Protein AF-R6HIG5-F1 (afdb_monomer_lite)

Secondary structure (DSSP, 8-state):
--GGG--HHHHHHHHHHHHHTTS---HHHHHHHHHTTSEEEEEETTEEEEEEE-TT--EEEEETTTTEEE-GGGG-

pLDDT: mean 91.43, std 10.98, range [43.75, 98.0]

Sequence (76 aa):
MTFDELDEQQTKAALYVLELADIEPTRENARLYLAWDVLSFTEDAQGRYCWYMDDEGNEACIKVDSLEIIETSEYE

Structure (mmCIF, N/CA/C/O backbone):
data_AF-R6HIG5-F1
#
_entry.id   AF-R6HIG5-F1
#
loop_
_atom_site.group_PDB
_atom_site.id
_atom_site.type_symbol
_atom_site.label_atom_id
_atom_site.label_alt_id
_atom_site.label_comp_id
_atom_site.label_asym_id
_atom_site.label_entity_id
_atom_site.label_seq_id
_atom_site.pdbx_PDB_ins_code
_atom_site.Cartn_x
_atom_site.Cartn_y
_atom_site.Cartn_z
_atom_site.occupancy
_atom_site.B_iso_or_equiv
_atom_site.auth_seq_id
_atom_site.auth_comp_id
_atom_site.auth_asym_id
_atom_site.auth_atom_id
_atom_site.pdbx_PDB_model_num
ATOM 1 N N . MET A 1 1 ? -6.352 7.539 -10.129 1.00 79.19 1 MET A N 1
ATOM 2 C CA . MET A 1 1 ? -5.518 8.167 -9.083 1.00 79.19 1 MET A CA 1
ATOM 3 C C . MET A 1 1 ? -4.072 7.986 -9.490 1.00 79.19 1 MET A C 1
ATOM 5 O O . MET A 1 1 ? -3.732 6.913 -9.966 1.00 79.19 1 MET A O 1
ATOM 9 N N . THR A 1 2 ? -3.243 9.010 -9.364 1.00 86.50 2 THR A N 1
ATOM 10 C CA . THR A 1 2 ? -1.800 8.931 -9.613 1.00 86.50 2 THR A CA 1
ATOM 11 C C . THR A 1 2 ? -1.040 8.894 -8.291 1.00 86.50 2 THR A C 1
ATOM 13 O O . THR A 1 2 ? -1.539 9.360 -7.270 1.00 86.50 2 THR A O 1
ATOM 16 N N . PHE A 1 3 ? 0.178 8.347 -8.292 1.00 89.31 3 PHE A N 1
ATOM 17 C CA . PHE A 1 3 ? 0.993 8.255 -7.075 1.00 89.31 3 PHE A CA 1
ATOM 18 C C . PHE A 1 3 ? 1.260 9.623 -6.422 1.00 89.31 3 PHE A C 1
ATOM 20 O O . PHE A 1 3 ? 1.325 9.726 -5.203 1.00 89.31 3 PHE A O 1
ATOM 27 N N . ASP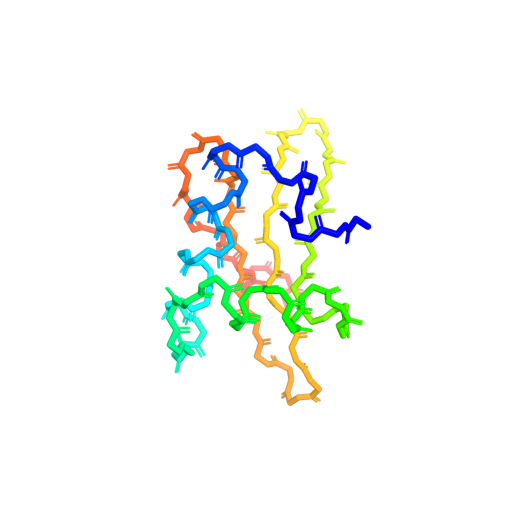 A 1 4 ? 1.381 10.684 -7.224 1.00 89.31 4 ASP A N 1
ATOM 28 C CA . ASP A 1 4 ? 1.632 12.044 -6.731 1.00 89.31 4 ASP A CA 1
ATOM 29 C C . ASP A 1 4 ? 0.418 12.657 -5.995 1.00 89.31 4 ASP A C 1
ATOM 31 O O . ASP A 1 4 ? 0.559 13.683 -5.332 1.00 89.31 4 ASP A O 1
ATOM 35 N N . GLU A 1 5 ? -0.766 12.043 -6.101 1.00 91.56 5 GLU A N 1
ATOM 36 C CA . GLU A 1 5 ? -1.991 12.454 -5.399 1.00 91.56 5 GLU A CA 1
ATOM 37 C C . GLU A 1 5 ? -2.184 11.727 -4.060 1.00 91.56 5 GLU A C 1
ATOM 39 O O . GLU A 1 5 ? -3.104 12.070 -3.318 1.00 91.56 5 GLU A O 1
ATOM 44 N N . LEU A 1 6 ? -1.344 10.731 -3.749 1.00 92.81 6 LEU A N 1
ATOM 45 C CA . LEU A 1 6 ? -1.449 9.977 -2.504 1.00 92.81 6 LEU A CA 1
ATOM 46 C C . LEU A 1 6 ? -1.038 10.831 -1.308 1.00 92.81 6 LEU A C 1
ATOM 48 O O . LEU A 1 6 ? 0.022 11.463 -1.299 1.00 92.81 6 LEU A O 1
ATOM 52 N N . ASP A 1 7 ? -1.838 10.771 -0.248 1.00 94.94 7 ASP A N 1
ATOM 53 C CA . ASP A 1 7 ? -1.421 11.275 1.054 1.00 94.94 7 ASP A CA 1
ATOM 54 C C . ASP A 1 7 ? -0.351 10.367 1.704 1.00 94.94 7 ASP A C 1
ATOM 56 O O . ASP A 1 7 ? 0.011 9.298 1.195 1.00 94.94 7 ASP A O 1
ATOM 60 N N . GLU A 1 8 ? 0.204 10.801 2.839 1.00 95.81 8 GLU A N 1
ATOM 61 C CA . GLU A 1 8 ? 1.258 10.052 3.535 1.00 95.81 8 GLU A CA 1
ATOM 62 C C . GLU A 1 8 ? 0.801 8.643 3.953 1.00 95.81 8 GLU A C 1
ATOM 64 O O . GLU A 1 8 ? 1.574 7.687 3.855 1.00 95.81 8 GLU A O 1
ATOM 69 N N . GLN A 1 9 ? -0.448 8.496 4.396 1.00 95.94 9 GLN A N 1
ATOM 70 C CA . GLN A 1 9 ? -1.008 7.221 4.826 1.00 95.94 9 GLN A CA 1
ATOM 71 C C . GLN A 1 9 ? -1.293 6.312 3.630 1.00 95.94 9 GLN A C 1
ATOM 73 O O . GLN A 1 9 ? -0.947 5.132 3.667 1.00 95.94 9 GLN A O 1
ATOM 78 N N . GLN A 1 10 ? -1.836 6.855 2.541 1.00 96.50 10 GLN A N 1
ATOM 79 C CA . GLN A 1 10 ? -2.006 6.110 1.292 1.00 96.50 10 GLN A CA 1
ATOM 80 C C . GLN A 1 10 ? -0.665 5.655 0.711 1.00 96.50 10 GLN A C 1
ATOM 82 O O . GLN A 1 10 ? -0.550 4.529 0.236 1.00 96.50 10 GLN A O 1
ATOM 87 N N . THR A 1 11 ? 0.374 6.486 0.806 1.00 97.00 11 THR A N 1
ATOM 88 C CA . THR A 1 11 ? 1.729 6.108 0.390 1.00 97.00 11 THR A CA 1
ATOM 89 C C . THR A 1 11 ? 2.246 4.938 1.223 1.00 97.00 11 THR A C 1
ATOM 91 O O . THR A 1 11 ? 2.751 3.971 0.664 1.00 97.00 11 THR A O 1
ATOM 94 N N . LYS A 1 12 ? 2.098 4.983 2.554 1.00 97.62 12 LYS A N 1
ATOM 95 C CA . LYS A 1 12 ? 2.486 3.861 3.428 1.00 97.62 12 LYS A CA 1
ATOM 96 C C . LYS A 1 12 ? 1.723 2.586 3.078 1.00 97.62 12 LYS A C 1
ATOM 98 O O . LYS A 1 12 ? 2.340 1.532 3.000 1.00 97.62 12 LYS A O 1
ATOM 103 N N . ALA A 1 13 ? 0.420 2.696 2.824 1.00 97.38 13 ALA A N 1
ATOM 104 C CA . ALA A 1 13 ? -0.411 1.566 2.433 1.00 97.38 13 ALA A CA 1
ATOM 105 C C . ALA A 1 13 ? 0.047 0.949 1.098 1.00 97.38 13 ALA A C 1
ATOM 107 O O . ALA A 1 13 ? 0.265 -0.255 1.026 1.00 97.38 13 ALA A O 1
ATOM 108 N N . ALA A 1 14 ? 0.296 1.778 0.082 1.00 97.25 14 ALA A N 1
ATOM 109 C CA . ALA A 1 14 ? 0.822 1.332 -1.207 1.00 97.25 14 ALA A CA 1
ATOM 110 C C . ALA A 1 14 ? 2.156 0.586 -1.074 1.00 97.25 14 ALA A C 1
ATOM 112 O O . ALA A 1 14 ? 2.346 -0.457 -1.687 1.00 97.25 14 ALA A O 1
ATOM 113 N N . LEU A 1 15 ? 3.090 1.100 -0.271 1.00 98.00 15 LEU A N 1
ATOM 114 C CA . LEU A 1 15 ? 4.377 0.429 -0.070 1.00 98.00 15 LEU A CA 1
ATOM 115 C C . LEU A 1 15 ? 4.214 -0.876 0.713 1.00 98.00 15 LEU A C 1
ATOM 117 O O . LEU A 1 15 ? 4.859 -1.865 0.386 1.00 98.00 15 LEU A O 1
ATOM 121 N N . TYR A 1 16 ? 3.338 -0.892 1.716 1.00 97.56 16 TYR A N 1
ATOM 122 C CA . TYR A 1 16 ? 3.125 -2.079 2.532 1.00 97.56 16 TYR A CA 1
ATOM 123 C C . TYR A 1 16 ? 2.455 -3.209 1.745 1.00 97.56 16 TYR A C 1
ATOM 125 O O . TYR A 1 16 ? 2.887 -4.350 1.835 1.00 97.56 16 TYR A O 1
ATOM 133 N N . VAL A 1 17 ? 1.456 -2.907 0.910 1.00 96.12 17 VAL A N 1
ATOM 134 C CA . VAL A 1 17 ? 0.804 -3.943 0.097 1.00 96.12 17 VAL A CA 1
ATOM 135 C C . VAL A 1 17 ? 1.741 -4.518 -0.973 1.00 96.12 17 VAL A C 1
ATOM 137 O O . VAL A 1 17 ? 1.652 -5.703 -1.273 1.00 96.12 17 VAL A O 1
ATOM 140 N N . LEU A 1 18 ? 2.692 -3.728 -1.493 1.00 96.50 18 LEU A N 1
ATOM 141 C CA . LEU A 1 18 ? 3.751 -4.248 -2.367 1.00 96.50 18 LEU A CA 1
ATOM 142 C C . LEU A 1 18 ? 4.686 -5.206 -1.624 1.00 96.50 18 LEU A C 1
ATOM 144 O O . LEU A 1 18 ? 5.025 -6.249 -2.169 1.00 96.50 18 LEU A O 1
ATOM 148 N N . GLU A 1 19 ? 5.056 -4.887 -0.380 1.00 96.69 19 GLU A N 1
ATOM 149 C CA . GLU A 1 19 ? 5.848 -5.792 0.465 1.00 96.69 19 GLU A CA 1
ATOM 150 C C . GLU A 1 19 ? 5.110 -7.119 0.709 1.00 96.69 19 GLU A C 1
ATOM 152 O O . GLU A 1 19 ? 5.723 -8.182 0.624 1.00 96.69 19 GLU A O 1
ATOM 157 N N . LEU A 1 20 ? 3.791 -7.077 0.942 1.00 94.50 20 LEU A N 1
ATOM 158 C CA . LEU A 1 20 ? 2.960 -8.283 1.078 1.00 94.50 20 LEU A CA 1
ATOM 159 C C . LEU A 1 20 ? 2.899 -9.112 -0.212 1.00 94.50 20 LEU A C 1
ATOM 161 O O . LEU A 1 20 ? 2.812 -10.335 -0.142 1.00 94.50 20 LEU A O 1
ATOM 165 N N . ALA A 1 21 ? 2.965 -8.453 -1.367 1.00 93.19 21 ALA A N 1
ATOM 166 C CA . ALA A 1 21 ? 2.993 -9.080 -2.685 1.00 93.19 21 ALA A CA 1
ATOM 167 C C . ALA A 1 21 ? 4.406 -9.518 -3.134 1.00 93.19 21 ALA A C 1
ATOM 169 O O . ALA A 1 21 ? 4.602 -9.826 -4.306 1.00 93.19 21 ALA A O 1
ATOM 170 N N . ASP A 1 22 ? 5.399 -9.525 -2.232 1.00 94.69 22 ASP A N 1
ATOM 171 C CA . ASP A 1 22 ? 6.809 -9.851 -2.520 1.00 94.69 22 ASP A CA 1
ATOM 172 C C . ASP A 1 22 ? 7.444 -8.952 -3.609 1.00 94.69 22 ASP A C 1
ATOM 174 O O . ASP A 1 22 ? 8.388 -9.325 -4.307 1.00 94.69 22 ASP A O 1
ATOM 178 N N . ILE A 1 23 ? 6.943 -7.721 -3.752 1.00 95.12 23 ILE A N 1
ATOM 179 C CA . ILE A 1 23 ? 7.470 -6.698 -4.660 1.00 95.12 23 ILE A CA 1
ATOM 180 C C . ILE A 1 23 ? 8.287 -5.689 -3.858 1.00 95.12 23 ILE A C 1
ATOM 182 O O . ILE A 1 23 ? 7.913 -5.280 -2.761 1.00 95.12 23 ILE A O 1
ATOM 186 N N . GLU A 1 24 ? 9.398 -5.215 -4.431 1.00 97.81 24 GLU A N 1
ATOM 187 C CA . GLU A 1 24 ? 10.222 -4.199 -3.775 1.00 97.81 24 GLU A CA 1
ATOM 188 C C . GLU A 1 24 ? 9.389 -2.925 -3.478 1.00 97.81 24 GLU A C 1
ATOM 190 O O . GLU A 1 24 ? 8.893 -2.286 -4.418 1.00 97.81 24 GLU A O 1
ATOM 195 N N . PRO A 1 25 ? 9.232 -2.517 -2.201 1.00 96.75 25 PRO A N 1
ATOM 196 C CA . PRO A 1 25 ? 8.308 -1.460 -1.797 1.00 96.75 25 PRO A CA 1
ATOM 197 C C . PRO A 1 25 ? 8.932 -0.075 -2.011 1.00 96.75 25 PRO A C 1
ATOM 199 O O . PRO A 1 25 ? 9.247 0.666 -1.075 1.00 96.75 25 PRO A O 1
ATOM 202 N N . THR A 1 26 ? 9.129 0.291 -3.276 1.00 97.12 26 THR A N 1
ATOM 203 C CA . THR A 1 26 ? 9.646 1.600 -3.688 1.00 97.12 26 THR A CA 1
ATOM 204 C C . THR A 1 26 ? 8.537 2.499 -4.218 1.00 97.12 26 THR A C 1
ATOM 206 O O . THR A 1 26 ? 7.507 2.051 -4.722 1.00 97.12 26 THR A O 1
ATOM 209 N N . ARG A 1 27 ? 8.767 3.816 -4.157 1.00 96.12 27 ARG A N 1
ATOM 210 C CA . ARG A 1 27 ? 7.857 4.806 -4.759 1.00 96.12 27 ARG A CA 1
ATOM 211 C C . ARG A 1 27 ? 7.734 4.632 -6.272 1.00 96.12 27 ARG A C 1
ATOM 213 O O . ARG A 1 27 ? 6.680 4.906 -6.834 1.00 96.12 27 ARG A O 1
ATOM 220 N N . GLU A 1 28 ? 8.812 4.197 -6.921 1.00 97.12 28 GLU A N 1
ATOM 221 C CA . GLU A 1 28 ? 8.831 3.926 -8.358 1.00 97.12 28 GLU A CA 1
ATOM 222 C C . GLU A 1 28 ? 7.911 2.754 -8.699 1.00 97.12 28 GLU A C 1
ATOM 224 O O . GLU A 1 28 ? 7.054 2.899 -9.569 1.00 97.12 28 GLU A O 1
ATOM 229 N N . ASN A 1 29 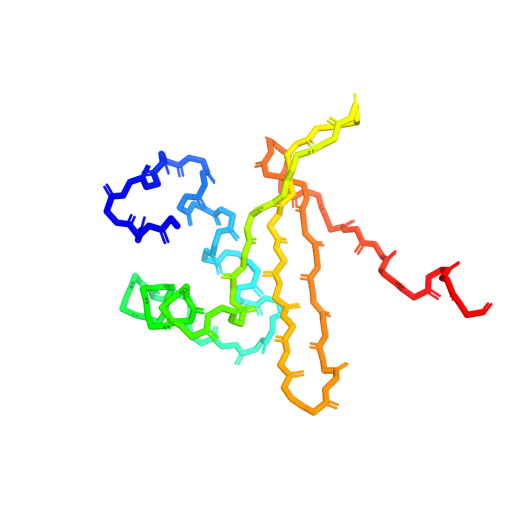? 7.996 1.650 -7.950 1.00 96.81 29 ASN A N 1
ATOM 230 C CA . ASN A 1 29 ? 7.090 0.518 -8.129 1.00 96.81 29 ASN A CA 1
ATOM 231 C C . ASN A 1 29 ? 5.647 0.907 -7.806 1.00 96.81 29 ASN A C 1
ATOM 233 O O . ASN A 1 29 ? 4.779 0.734 -8.651 1.00 96.81 29 ASN A O 1
ATOM 237 N N . ALA A 1 30 ? 5.370 1.549 -6.672 1.00 96.25 30 ALA A N 1
ATOM 238 C CA . ALA A 1 30 ? 4.008 1.990 -6.360 1.00 96.25 30 ALA A CA 1
ATOM 239 C C . ALA A 1 30 ? 3.407 2.874 -7.469 1.00 96.25 30 ALA A C 1
ATOM 241 O O . ALA A 1 30 ? 2.246 2.708 -7.836 1.00 96.25 30 ALA A O 1
ATOM 242 N N . ARG A 1 31 ? 4.210 3.760 -8.073 1.00 96.62 31 ARG A N 1
ATOM 243 C CA . ARG A 1 31 ? 3.793 4.569 -9.225 1.00 96.62 31 ARG A CA 1
ATOM 244 C C . ARG A 1 31 ? 3.473 3.730 -10.460 1.00 96.62 31 ARG A C 1
ATOM 246 O O . ARG A 1 31 ? 2.465 4.004 -11.107 1.00 96.62 31 ARG A O 1
ATOM 253 N N . LEU A 1 32 ? 4.319 2.761 -10.803 1.00 96.19 32 LEU A N 1
ATOM 254 C CA . LEU A 1 32 ? 4.111 1.881 -11.956 1.00 96.19 32 LEU A CA 1
ATOM 255 C C . LEU A 1 32 ? 2.862 1.017 -11.781 1.00 96.19 32 LEU A C 1
ATOM 257 O O . LEU A 1 32 ? 2.016 0.985 -12.666 1.00 96.19 32 LEU A O 1
ATOM 261 N N . TYR A 1 33 ? 2.712 0.390 -10.617 1.00 95.75 33 TYR A N 1
ATOM 262 C CA . TYR A 1 33 ? 1.613 -0.529 -10.344 1.00 95.75 33 TYR A CA 1
ATOM 263 C C . TYR A 1 33 ? 0.266 0.196 -10.217 1.00 95.75 33 TYR A C 1
ATOM 265 O O . TYR A 1 33 ? -0.746 -0.345 -10.650 1.00 95.75 33 TYR A O 1
ATOM 273 N N . LEU A 1 34 ? 0.243 1.446 -9.729 1.00 95.31 34 LEU A N 1
ATOM 274 C CA . LEU A 1 34 ? -0.951 2.303 -9.814 1.00 95.31 34 LEU A CA 1
ATOM 275 C C . LEU A 1 34 ? -1.301 2.664 -11.256 1.00 95.31 34 LEU A C 1
ATOM 277 O O . LEU A 1 34 ? -2.471 2.735 -11.609 1.00 95.31 34 LEU A O 1
ATOM 281 N N . ALA A 1 35 ? -0.295 2.922 -12.094 1.00 95.12 35 ALA A N 1
ATOM 282 C CA . ALA A 1 35 ? -0.516 3.255 -13.499 1.00 95.12 35 ALA A CA 1
ATOM 283 C C . ALA A 1 35 ? -0.984 2.053 -14.337 1.00 95.12 35 ALA A C 1
ATOM 285 O O . ALA A 1 35 ? -1.539 2.252 -15.416 1.00 95.12 35 ALA A O 1
ATOM 286 N N . TRP A 1 36 ? -0.739 0.833 -13.860 1.00 94.56 36 TRP A N 1
ATOM 287 C CA . TRP A 1 36 ? -1.209 -0.412 -14.466 1.00 94.56 36 TRP A CA 1
ATOM 288 C C . TRP A 1 36 ? -2.528 -0.917 -13.878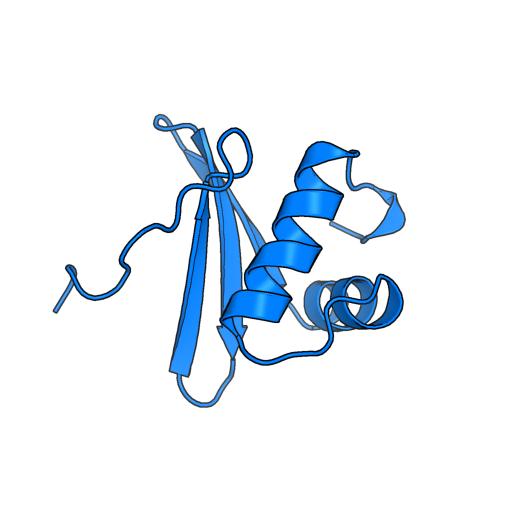 1.00 94.56 36 TRP A C 1
ATOM 290 O O . TRP A 1 36 ? -2.967 -1.992 -14.266 1.00 94.56 36 TRP A O 1
ATOM 300 N N . ASP A 1 37 ? -3.138 -0.181 -12.944 1.00 93.69 37 ASP A N 1
ATOM 301 C CA . ASP A 1 37 ? -4.337 -0.596 -12.201 1.00 93.69 37 ASP A CA 1
ATOM 302 C C . ASP A 1 37 ? -4.177 -1.917 -11.404 1.00 93.69 37 ASP A C 1
ATOM 304 O O . ASP A 1 37 ? -5.149 -2.427 -10.854 1.00 93.69 37 ASP A O 1
ATOM 308 N N . VAL A 1 38 ? -2.947 -2.432 -11.263 1.00 95.75 38 VAL A N 1
ATOM 309 C CA . VAL A 1 38 ? -2.601 -3.595 -10.418 1.00 95.75 38 VAL A CA 1
ATOM 310 C C . VAL A 1 38 ? -2.648 -3.214 -8.937 1.00 95.75 38 VAL A C 1
ATOM 312 O O . VAL A 1 38 ? -3.050 -4.002 -8.087 1.00 95.75 38 VAL A O 1
ATOM 315 N N . LEU A 1 39 ? -2.242 -1.981 -8.622 1.00 96.19 39 LEU A N 1
ATOM 316 C CA . LEU A 1 39 ? -2.385 -1.369 -7.306 1.00 96.19 39 LEU A CA 1
ATOM 317 C C . LEU A 1 39 ? -3.549 -0.376 -7.358 1.00 96.19 39 LEU A C 1
ATOM 319 O O . LEU A 1 39 ? -3.544 0.533 -8.186 1.00 96.19 39 LEU A O 1
ATOM 323 N N . SER A 1 40 ? -4.530 -0.503 -6.469 1.00 95.69 40 SER A N 1
ATOM 324 C CA . SER A 1 40 ? -5.710 0.367 -6.458 1.00 95.69 40 SER A CA 1
ATOM 325 C C . SER A 1 40 ? -6.176 0.722 -5.044 1.00 95.69 40 SER A C 1
ATOM 327 O O . SER A 1 40 ? -5.785 0.104 -4.053 1.00 95.69 40 SER A O 1
ATOM 329 N N . PHE A 1 41 ? -6.999 1.768 -4.947 1.00 95.31 41 PHE A N 1
ATOM 330 C CA . PHE A 1 41 ? -7.607 2.212 -3.696 1.00 95.31 41 PHE A CA 1
ATOM 331 C C . PHE A 1 41 ? -9.125 2.220 -3.830 1.00 95.31 41 PHE A C 1
ATOM 333 O O . PHE A 1 41 ? -9.662 2.790 -4.783 1.00 95.31 41 PHE A O 1
ATOM 340 N N . THR A 1 42 ? -9.813 1.637 -2.854 1.00 93.62 42 THR A N 1
ATOM 341 C CA . THR A 1 42 ? -11.277 1.623 -2.776 1.00 93.62 42 THR A CA 1
ATOM 342 C C . THR A 1 42 ? -11.748 2.164 -1.428 1.00 93.62 42 THR A C 1
ATOM 344 O O . THR A 1 42 ? -10.989 2.216 -0.460 1.00 93.62 42 THR A O 1
ATOM 347 N N . GLU A 1 43 ? -12.997 2.620 -1.365 1.00 94.12 43 GLU A N 1
ATOM 348 C CA . GLU A 1 43 ? -13.620 3.120 -0.139 1.00 94.12 43 GLU A CA 1
ATOM 349 C C . GLU A 1 43 ? -15.053 2.591 -0.041 1.00 94.12 43 GLU A C 1
ATOM 351 O O . GLU A 1 43 ? -15.810 2.651 -1.013 1.00 94.12 43 GLU A O 1
ATOM 356 N N . ASP A 1 44 ? -15.425 2.094 1.135 1.00 91.81 44 ASP A N 1
ATOM 357 C CA . ASP A 1 44 ? -16.795 1.723 1.479 1.00 91.81 44 ASP A CA 1
ATOM 358 C C . ASP A 1 44 ? -17.162 2.184 2.903 1.00 91.81 44 ASP A C 1
ATOM 360 O O . ASP A 1 44 ? -16.418 2.912 3.562 1.00 91.81 44 ASP A O 1
ATOM 364 N N . ALA A 1 45 ? -18.336 1.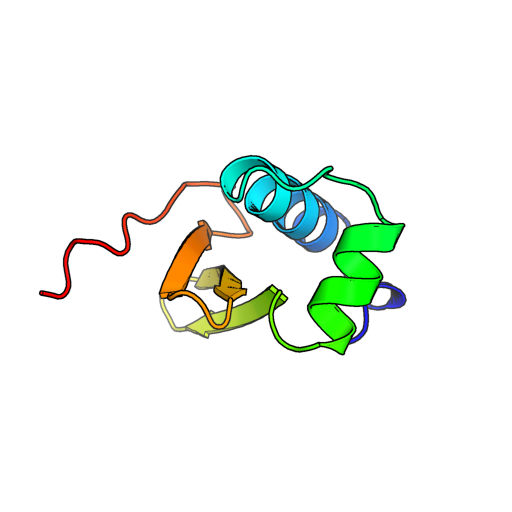773 3.393 1.00 91.75 45 ALA A N 1
ATOM 365 C CA . ALA A 1 45 ? -18.832 2.139 4.720 1.00 91.75 45 ALA A CA 1
ATOM 366 C C . ALA A 1 45 ? -17.899 1.719 5.875 1.00 91.75 45 ALA A C 1
ATOM 368 O O . ALA A 1 45 ? -17.980 2.288 6.965 1.00 91.75 45 ALA A O 1
ATOM 369 N N . GLN A 1 46 ? -17.033 0.730 5.657 1.00 88.69 46 GLN A N 1
ATOM 370 C CA . GLN A 1 46 ? -16.095 0.201 6.643 1.00 88.69 46 GLN A CA 1
ATOM 371 C C . GLN A 1 46 ? -14.719 0.886 6.611 1.00 88.69 46 GLN A C 1
ATOM 373 O O . GLN A 1 46 ? -13.953 0.744 7.575 1.00 88.69 46 GLN A O 1
ATOM 378 N N . GLY A 1 47 ? -14.412 1.664 5.569 1.00 92.62 47 GLY A N 1
ATOM 379 C CA . GLY A 1 47 ? -13.195 2.467 5.468 1.00 92.62 47 GLY A CA 1
ATOM 380 C C . GLY A 1 47 ? -12.572 2.480 4.074 1.00 92.62 47 GLY A C 1
ATOM 381 O O . GLY A 1 47 ? -13.224 2.185 3.077 1.00 92.62 47 GLY A O 1
ATOM 382 N N . ARG A 1 48 ? -11.288 2.847 4.030 1.00 95.62 48 ARG A N 1
ATOM 383 C CA . ARG A 1 48 ? -10.466 2.899 2.816 1.00 95.62 48 ARG A CA 1
ATOM 384 C C . ARG A 1 48 ? -9.535 1.698 2.758 1.00 95.62 48 ARG A C 1
ATOM 386 O O . ARG A 1 48 ? -8.927 1.343 3.771 1.00 95.62 48 ARG A O 1
ATOM 393 N N . TYR A 1 49 ? -9.372 1.131 1.575 1.00 95.81 49 TYR A N 1
ATOM 394 C CA . TYR A 1 49 ? -8.612 -0.090 1.334 1.00 95.81 49 TYR A CA 1
ATOM 395 C C . TYR A 1 49 ? -7.595 0.121 0.221 1.00 95.81 49 TYR A C 1
ATOM 397 O O . TYR A 1 49 ? -7.825 0.907 -0.700 1.00 95.81 49 TYR A O 1
ATOM 405 N N . CYS A 1 50 ? -6.465 -0.567 0.329 1.00 96.62 50 CYS A N 1
ATOM 406 C CA . CYS A 1 50 ? -5.429 -0.621 -0.689 1.00 96.62 50 CYS A CA 1
ATOM 407 C C . CYS A 1 50 ? -5.299 -2.067 -1.157 1.00 96.62 50 CYS A C 1
ATOM 409 O O . CYS A 1 50 ? -5.096 -2.962 -0.335 1.00 96.62 50 CYS A O 1
ATOM 411 N N . TRP A 1 51 ? -5.452 -2.260 -2.461 1.00 95.94 51 TRP A N 1
ATOM 412 C CA . TRP A 1 51 ? -5.510 -3.557 -3.114 1.00 95.94 51 TRP A CA 1
ATOM 413 C C . TRP A 1 51 ? -4.341 -3.718 -4.064 1.00 95.94 51 TRP A C 1
ATOM 415 O O . TRP A 1 51 ? -4.071 -2.826 -4.865 1.00 95.94 51 TRP A O 1
ATOM 425 N N . TYR A 1 52 ? -3.712 -4.878 -4.004 1.00 95.88 52 TYR A N 1
ATOM 426 C CA . TYR A 1 52 ? -2.873 -5.427 -5.050 1.00 95.88 52 TYR A CA 1
ATOM 427 C C . TYR A 1 52 ? -3.612 -6.609 -5.679 1.00 95.88 52 TYR A C 1
ATOM 429 O O . TYR A 1 52 ? -4.111 -7.459 -4.941 1.00 95.88 52 TYR A O 1
ATOM 437 N N . MET A 1 53 ? -3.691 -6.655 -7.007 1.00 94.88 53 MET A N 1
ATOM 438 C CA . MET A 1 53 ? -4.214 -7.796 -7.759 1.00 94.88 53 MET A CA 1
ATOM 439 C C . MET A 1 53 ? -3.537 -7.872 -9.125 1.00 94.88 53 MET A C 1
ATOM 441 O O . MET A 1 53 ? -3.692 -6.956 -9.934 1.00 94.88 53 MET A O 1
ATOM 445 N N . ASP A 1 54 ? -2.801 -8.949 -9.387 1.00 92.56 54 ASP A N 1
ATOM 446 C CA . ASP A 1 54 ? -2.130 -9.173 -10.670 1.00 92.56 54 ASP A CA 1
ATOM 447 C C . ASP A 1 54 ? -2.842 -10.217 -11.553 1.00 92.56 54 ASP A C 1
ATOM 449 O O . ASP A 1 54 ? -3.790 -10.885 -11.136 1.00 92.56 54 ASP A O 1
ATOM 453 N N . ASP A 1 55 ? -2.387 -10.350 -12.802 1.00 90.19 55 ASP A N 1
ATOM 454 C CA . ASP A 1 55 ? -2.977 -11.247 -13.806 1.00 90.19 55 ASP A CA 1
ATOM 455 C C . ASP A 1 55 ? -2.841 -12.749 -13.474 1.00 90.19 55 ASP A C 1
ATOM 457 O O . ASP A 1 55 ? -3.582 -13.568 -14.024 1.00 90.19 55 ASP A O 1
ATOM 461 N N . GLU A 1 56 ? -1.912 -13.138 -12.599 1.00 89.81 56 GLU A N 1
ATOM 462 C CA . GLU A 1 56 ? -1.744 -14.510 -12.101 1.00 89.81 56 GLU A CA 1
ATOM 463 C C . GLU A 1 56 ? -2.715 -14.834 -10.952 1.00 89.81 56 GLU A C 1
ATOM 465 O O . GLU A 1 56 ? -2.822 -15.993 -10.544 1.00 89.81 56 GLU A O 1
ATOM 470 N N . GLY A 1 57 ? -3.469 -13.838 -10.474 1.00 86.88 57 GLY A N 1
ATOM 471 C CA . GLY A 1 57 ? -4.457 -13.982 -9.411 1.00 86.88 57 GLY A CA 1
ATOM 472 C C . GLY A 1 57 ? -3.870 -13.917 -8.004 1.00 86.88 57 GLY A C 1
ATOM 473 O O . GLY A 1 57 ? -4.547 -14.342 -7.068 1.00 86.88 57 GLY A O 1
ATOM 474 N N . ASN A 1 58 ? -2.643 -13.407 -7.822 1.00 90.25 58 ASN A N 1
ATOM 475 C CA . ASN A 1 58 ? -2.192 -13.068 -6.477 1.00 90.25 58 ASN A CA 1
ATOM 476 C C . ASN A 1 58 ? -2.864 -11.766 -6.054 1.00 90.25 58 ASN A C 1
ATOM 478 O O . ASN A 1 58 ? -3.001 -10.814 -6.826 1.00 90.25 58 ASN A O 1
ATOM 482 N N . GLU A 1 59 ? -3.280 -11.729 -4.797 1.00 93.31 59 GLU A N 1
ATOM 483 C CA . GLU A 1 59 ? -3.966 -10.584 -4.237 1.00 93.31 59 GLU A CA 1
ATOM 484 C C . GLU A 1 59 ? -3.496 -10.306 -2.816 1.00 93.31 59 GLU A C 1
ATOM 486 O O . GLU A 1 59 ? -3.193 -11.210 -2.036 1.00 93.31 59 GLU A O 1
ATOM 491 N N . ALA A 1 60 ? -3.432 -9.023 -2.484 1.00 94.19 60 ALA A N 1
ATOM 492 C CA . ALA A 1 60 ? -3.200 -8.561 -1.129 1.00 94.19 60 ALA A CA 1
ATOM 493 C C . ALA A 1 60 ? -4.072 -7.336 -0.875 1.00 94.19 60 ALA A C 1
ATOM 495 O O . ALA A 1 60 ? -4.130 -6.413 -1.688 1.00 94.19 60 ALA A O 1
ATOM 496 N N . CYS A 1 61 ? -4.746 -7.313 0.270 1.00 94.88 61 CYS A N 1
ATOM 497 C CA . CYS A 1 61 ? -5.584 -6.195 0.671 1.00 94.88 61 CYS A CA 1
ATOM 498 C C . CYS A 1 61 ? -5.221 -5.744 2.077 1.00 94.88 61 CYS A C 1
ATOM 500 O O . CYS A 1 61 ? -5.069 -6.556 2.990 1.00 94.88 61 CYS A O 1
ATOM 502 N N . ILE A 1 62 ? -5.146 -4.430 2.269 1.00 96.06 62 ILE A N 1
ATOM 503 C CA . ILE A 1 62 ? -4.988 -3.826 3.589 1.00 96.06 62 ILE A CA 1
ATOM 504 C C . ILE A 1 62 ? -5.966 -2.670 3.788 1.00 96.06 62 ILE A C 1
ATOM 506 O O . ILE A 1 62 ? -6.332 -1.959 2.848 1.00 96.06 62 ILE A O 1
ATOM 510 N N . LYS A 1 63 ? -6.343 -2.417 5.039 1.00 96.62 63 LYS A N 1
ATOM 511 C CA . LYS A 1 63 ? -7.065 -1.204 5.427 1.00 96.62 63 LYS A CA 1
ATOM 512 C C . LYS A 1 63 ? -6.090 -0.034 5.535 1.00 96.62 63 LYS A C 1
ATOM 514 O O . LYS A 1 63 ? 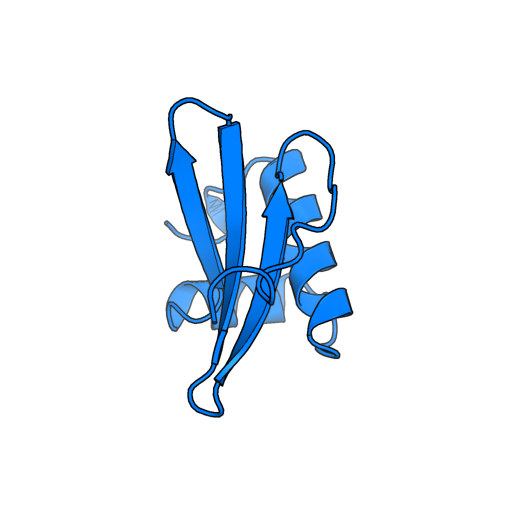-5.155 -0.080 6.327 1.00 96.62 63 LYS A O 1
ATOM 519 N N . VAL A 1 64 ? -6.313 1.038 4.780 1.00 96.06 64 VAL A N 1
ATOM 520 C CA . VAL A 1 64 ? -5.374 2.172 4.658 1.00 96.06 64 VAL A CA 1
ATOM 521 C C . VAL A 1 64 ? -5.115 2.841 6.006 1.00 96.06 64 VAL A C 1
ATOM 523 O O . VAL A 1 64 ? -3.970 3.128 6.341 1.00 96.06 64 VAL A O 1
ATOM 526 N N . ASP A 1 65 ? -6.160 3.073 6.801 1.00 93.94 65 ASP A N 1
ATOM 527 C CA . ASP A 1 65 ? -6.048 3.801 8.069 1.00 93.94 65 ASP A CA 1
ATOM 528 C C . ASP A 1 65 ? -5.268 3.034 9.154 1.00 93.94 65 ASP A C 1
ATOM 530 O O . ASP A 1 65 ? -4.569 3.656 9.952 1.00 93.94 65 ASP A O 1
ATOM 534 N N . SER A 1 66 ? -5.358 1.700 9.185 1.00 95.19 66 SER A N 1
ATOM 535 C CA . SER A 1 66 ? -4.729 0.861 10.220 1.00 95.19 66 SER A CA 1
ATOM 536 C C . SER A 1 66 ? -3.552 0.018 9.729 1.00 95.19 66 SER A C 1
ATOM 538 O O . SER A 1 66 ? -2.836 -0.532 10.562 1.00 95.19 66 SER A O 1
ATOM 540 N N . LEU A 1 67 ? -3.343 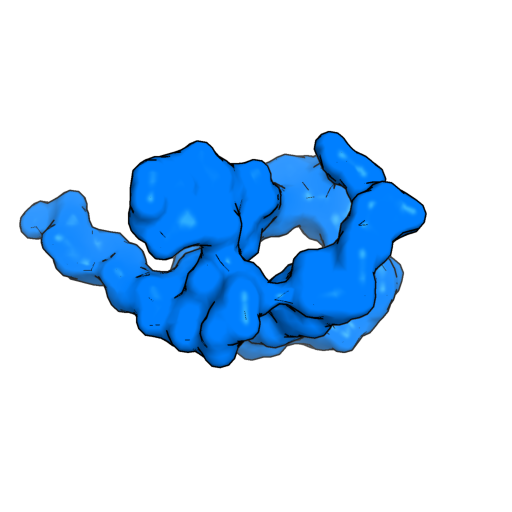-0.085 8.412 1.00 94.50 67 LEU A N 1
ATOM 541 C CA . LEU A 1 67 ? -2.439 -1.050 7.768 1.00 94.50 67 LEU A CA 1
ATOM 542 C C . LEU A 1 67 ? -2.739 -2.508 8.163 1.00 94.50 67 LEU A C 1
ATOM 544 O O . LEU A 1 67 ? -1.867 -3.368 8.115 1.00 94.50 67 LEU A O 1
ATOM 548 N N . GLU A 1 68 ? -3.979 -2.782 8.572 1.00 95.00 68 GLU A N 1
ATOM 549 C CA . GLU A 1 68 ? -4.433 -4.128 8.914 1.00 95.00 68 GLU A CA 1
ATOM 550 C C . GLU A 1 68 ? -4.630 -4.939 7.634 1.00 95.00 68 GLU A C 1
ATOM 552 O O . GLU A 1 68 ? -5.294 -4.469 6.707 1.00 95.00 68 GLU A O 1
ATOM 557 N N . ILE A 1 69 ? -4.047 -6.138 7.590 1.00 94.25 69 ILE A N 1
ATOM 558 C CA . ILE A 1 69 ? -4.214 -7.078 6.481 1.00 94.25 69 ILE A CA 1
ATOM 559 C C . ILE A 1 69 ? -5.644 -7.606 6.508 1.00 94.25 69 ILE A C 1
ATOM 561 O O . ILE A 1 69 ? -6.123 -8.060 7.545 1.00 94.25 69 ILE A O 1
ATOM 565 N N . ILE A 1 70 ? -6.313 -7.541 5.365 1.00 90.81 70 ILE A N 1
ATOM 566 C CA . ILE A 1 70 ? -7.633 -8.122 5.165 1.00 90.81 70 ILE A CA 1
ATOM 567 C C . ILE A 1 70 ? -7.418 -9.472 4.492 1.00 90.81 70 ILE A C 1
ATOM 569 O O . ILE A 1 70 ? -6.904 -9.522 3.376 1.00 90.81 70 ILE A O 1
ATOM 573 N N . GLU A 1 71 ? -7.780 -10.558 5.174 1.00 80.38 71 GLU A N 1
ATOM 574 C CA . GLU A 1 71 ? -7.745 -11.893 4.576 1.00 80.38 71 GLU A CA 1
ATOM 575 C C . GLU A 1 71 ? -8.777 -11.953 3.448 1.00 80.38 71 GLU A C 1
ATOM 577 O O . GLU A 1 71 ? -9.983 -11.870 3.676 1.00 80.38 71 GLU A O 1
ATOM 582 N N . THR A 1 72 ? -8.305 -12.057 2.209 1.00 66.62 72 THR A N 1
ATOM 583 C CA . THR A 1 72 ? -9.184 -12.112 1.037 1.00 66.62 72 THR A CA 1
ATOM 584 C C . THR A 1 72 ? -9.642 -13.537 0.706 1.00 66.62 72 THR A C 1
ATOM 586 O O . THR A 1 72 ? -10.581 -13.723 -0.063 1.00 66.62 72 THR A O 1
ATOM 589 N N . SER A 1 73 ? -9.069 -14.545 1.378 1.00 58.72 73 SER A N 1
ATOM 590 C CA . SER A 1 73 ? -9.398 -15.973 1.247 1.00 58.72 73 SER A CA 1
ATOM 591 C C . SER A 1 73 ? -10.754 -16.398 1.838 1.00 58.72 73 SER A C 1
ATOM 593 O O . SER A 1 73 ? -11.116 -17.564 1.725 1.00 58.72 73 SER A O 1
ATOM 595 N N . GLU A 1 74 ? -11.522 -15.508 2.477 1.00 49.06 74 GLU A N 1
ATOM 596 C CA . GLU A 1 74 ? -12.811 -15.867 3.106 1.00 49.06 74 GLU A CA 1
ATOM 597 C C . GLU A 1 74 ? -14.034 -15.811 2.160 1.00 49.06 74 GLU A C 1
ATOM 599 O O . GLU A 1 74 ? -15.167 -15.976 2.615 1.00 49.06 74 GLU A O 1
ATOM 604 N N . TYR A 1 75 ? -13.840 -15.609 0.851 1.00 46.88 75 TYR A N 1
ATOM 605 C CA . TYR A 1 75 ? -14.930 -15.519 -0.139 1.00 46.88 75 TYR A CA 1
ATOM 606 C C . TYR A 1 75 ? -14.934 -16.649 -1.193 1.00 46.88 75 TYR A C 1
ATOM 608 O O . TYR A 1 75 ? -15.412 -16.433 -2.309 1.00 46.88 75 TYR A O 1
ATOM 616 N N . GLU A 1 76 ? -14.439 -17.845 -0.849 1.00 43.75 76 GLU A N 1
ATOM 617 C CA . GLU A 1 76 ? -14.620 -19.075 -1.653 1.00 43.75 76 GLU A CA 1
ATOM 618 C C . GLU A 1 76 ? -15.911 -19.847 -1.316 1.00 43.75 76 GLU A C 1
ATOM 620 O O . GLU A 1 76 ? -16.216 -20.050 -0.116 1.00 43.75 76 GLU A O 1
#

Radius of gyration: 11.46 Å; chains: 1; bounding box: 29×32×25 Å

Foldseek 3Di:
DALVPDDPLSLVLLLLQCVVVVHHSDSVVSRVCVVVVQWDWDADPVAIKIWGADPVGDIWMAGSVPRHTDPPVPPD